Protein AF-A0A5N8TFA8-F1 (afdb_monomer_lite)

Foldseek 3Di:
DDPVLVQLVVLCVVVVDLCNSCVVVVHDSVVNVVSD

Radius of gyration: 8.39 Å; chains: 1; bounding box: 18×19×19 Å

Sequence (36 aa):
MDIRALRYFIALVEKQSFTAASASLHVTQPTISKMV

Structure (mmCIF, N/CA/C/O backbone):
data_AF-A0A5N8TFA8-F1
#
_entry.id   AF-A0A5N8TFA8-F1
#
loop_
_atom_site.group_PDB
_atom_site.id
_atom_site.type_symbol
_atom_site.label_atom_id
_atom_site.label_alt_id
_atom_site.label_comp_id
_atom_site.label_asym_id
_atom_site.label_entity_id
_atom_site.label_seq_id
_atom_site.pdbx_PDB_ins_code
_atom_site.Cartn_x
_atom_site.Cartn_y
_atom_site.Cartn_z
_atom_site.occupancy
_atom_site.B_iso_or_equiv
_atom_site.auth_seq_id
_atom_site.auth_comp_id
_atom_site.auth_asym_id
_atom_site.auth_atom_id
_atom_site.pdbx_PDB_model_num
ATOM 1 N N . MET A 1 1 ? 0.030 15.656 -13.594 1.00 62.09 1 MET A N 1
ATOM 2 C CA . MET A 1 1 ? -0.363 14.673 -12.562 1.00 62.09 1 MET A CA 1
ATOM 3 C C . MET A 1 1 ? 0.009 13.294 -13.079 1.00 62.09 1 MET A C 1
ATOM 5 O O . MET A 1 1 ? -0.488 12.913 -14.130 1.00 62.09 1 MET A O 1
ATOM 9 N N . ASP A 1 2 ? 0.945 12.610 -12.420 1.00 86.75 2 ASP A N 1
ATOM 10 C CA . ASP A 1 2 ? 1.376 11.253 -12.785 1.00 86.75 2 ASP A CA 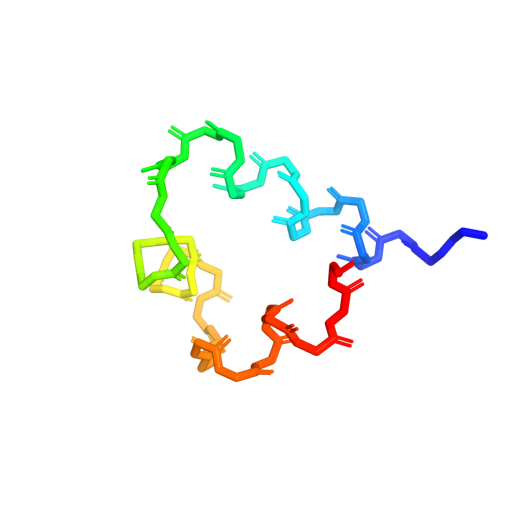1
ATOM 11 C C . ASP A 1 2 ? 0.303 10.238 -12.343 1.00 86.75 2 ASP A C 1
ATOM 13 O O . ASP A 1 2 ? -0.143 10.255 -11.194 1.00 86.75 2 ASP A O 1
ATOM 17 N N . ILE A 1 3 ? -0.115 9.344 -13.244 1.00 88.88 3 ILE A N 1
ATOM 18 C CA . ILE A 1 3 ? -1.102 8.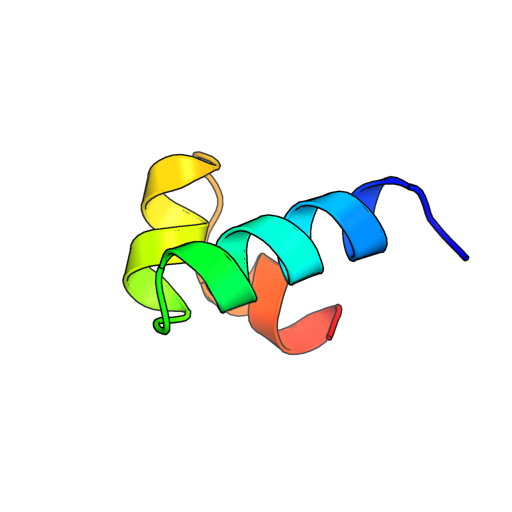279 -12.984 1.00 88.88 3 ILE A CA 1
ATOM 19 C C . ILE A 1 3 ? -0.682 7.409 -11.790 1.00 88.88 3 ILE A C 1
ATOM 21 O O . ILE A 1 3 ? -1.531 6.920 -11.040 1.00 88.88 3 ILE A O 1
ATOM 25 N N . ARG A 1 4 ? 0.625 7.231 -11.571 1.00 89.50 4 ARG A N 1
ATOM 26 C CA . ARG A 1 4 ? 1.147 6.469 -10.433 1.00 89.50 4 ARG A CA 1
ATOM 27 C C . ARG A 1 4 ? 0.817 7.136 -9.096 1.00 89.50 4 ARG A C 1
ATOM 29 O O . ARG A 1 4 ? 0.403 6.438 -8.174 1.00 89.50 4 ARG A O 1
ATOM 36 N N . ALA A 1 5 ? 0.924 8.463 -9.013 1.00 90.25 5 ALA A N 1
ATOM 37 C CA . ALA A 1 5 ? 0.577 9.214 -7.807 1.00 90.25 5 ALA A CA 1
ATOM 38 C C . ALA A 1 5 ? -0.922 9.095 -7.484 1.00 90.25 5 ALA A C 1
ATOM 40 O O . ALA A 1 5 ? -1.287 8.855 -6.336 1.00 90.25 5 ALA A O 1
ATOM 41 N N . LEU A 1 6 ? -1.788 9.146 -8.503 1.00 93.44 6 LEU A N 1
ATOM 42 C CA . LEU A 1 6 ? -3.233 8.950 -8.326 1.00 93.44 6 LEU A CA 1
ATOM 43 C C . LEU A 1 6 ? -3.570 7.545 -7.808 1.00 93.44 6 LEU A C 1
ATOM 45 O O . LEU A 1 6 ? -4.378 7.404 -6.893 1.00 93.44 6 LEU A O 1
ATOM 49 N N . ARG A 1 7 ? -2.916 6.501 -8.334 1.00 93.56 7 ARG A N 1
ATOM 50 C CA . ARG A 1 7 ? -3.092 5.123 -7.841 1.00 93.56 7 ARG A CA 1
ATOM 51 C C . ARG A 1 7 ? -2.664 4.974 -6.382 1.00 93.56 7 ARG A C 1
ATOM 53 O O . ARG A 1 7 ? -3.335 4.283 -5.621 1.00 93.56 7 ARG A O 1
ATOM 60 N N . TYR A 1 8 ? -1.561 5.610 -5.997 1.00 94.44 8 TYR A N 1
ATOM 61 C CA . TYR A 1 8 ? -1.065 5.571 -4.621 1.00 94.44 8 TYR A CA 1
ATOM 62 C C . TYR A 1 8 ? -1.989 6.331 -3.669 1.00 94.44 8 TYR A C 1
ATOM 64 O O . TYR A 1 8 ? -2.268 5.842 -2.577 1.00 94.44 8 TYR A O 1
ATOM 72 N N . PHE A 1 9 ? -2.518 7.473 -4.108 1.00 93.81 9 PHE A N 1
ATOM 73 C CA . PHE A 1 9 ? -3.492 8.251 -3.354 1.00 93.81 9 PHE A CA 1
ATOM 74 C C . PHE A 1 9 ? -4.790 7.471 -3.102 1.00 93.81 9 PHE A C 1
ATOM 76 O O . PHE A 1 9 ? -5.235 7.392 -1.959 1.00 93.81 9 PHE A O 1
ATOM 83 N N . ILE A 1 10 ? -5.359 6.831 -4.130 1.00 95.62 10 ILE A N 1
ATOM 84 C CA . ILE A 1 10 ? -6.565 5.997 -3.981 1.00 95.62 10 ILE A CA 1
ATOM 85 C C . ILE A 1 10 ? -6.317 4.871 -2.970 1.00 95.6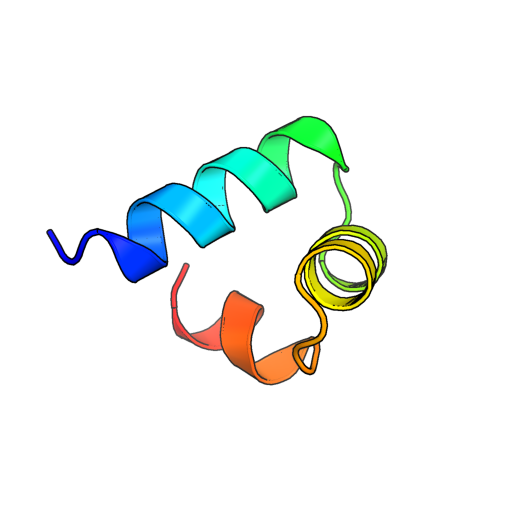2 10 ILE A C 1
ATOM 87 O O . ILE A 1 10 ? -7.080 4.724 -2.018 1.00 95.62 10 ILE A O 1
ATOM 91 N N . ALA A 1 11 ? -5.207 4.138 -3.108 1.00 96.06 11 ALA A N 1
ATOM 92 C CA . ALA A 1 11 ? -4.858 3.070 -2.173 1.00 96.06 11 ALA A CA 1
ATOM 93 C C . ALA A 1 11 ? -4.670 3.582 -0.732 1.00 96.06 11 ALA A C 1
ATOM 95 O O . ALA A 1 11 ? -5.031 2.895 0.223 1.00 96.06 11 ALA A O 1
ATOM 96 N N . LE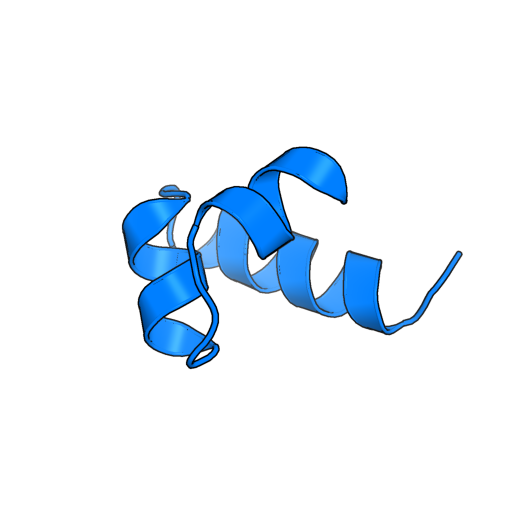U A 1 12 ? -4.124 4.790 -0.553 1.00 95.81 12 LEU A N 1
ATOM 97 C CA . LEU A 1 12 ? -3.964 5.401 0.765 1.00 95.81 12 LEU A CA 1
ATOM 98 C C . LEU A 1 12 ? -5.314 5.745 1.404 1.00 95.81 12 LEU A C 1
ATOM 100 O O . LEU A 1 12 ? -5.507 5.462 2.586 1.00 95.81 12 LEU A O 1
ATOM 104 N N . VAL A 1 13 ? -6.246 6.311 0.633 1.00 96.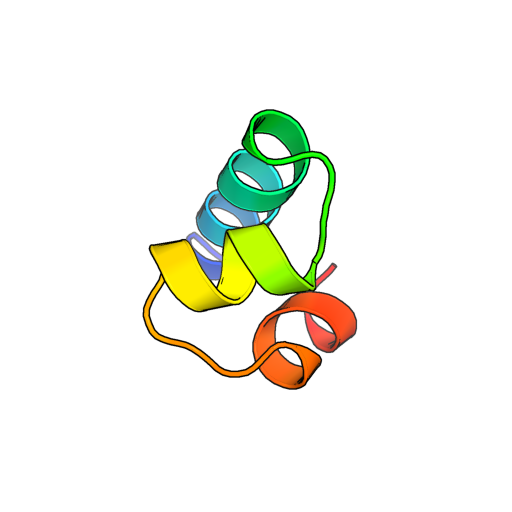44 13 VAL A N 1
ATOM 105 C CA . VAL A 1 13 ? -7.600 6.639 1.106 1.00 96.44 13 VAL A CA 1
ATOM 106 C C . VAL A 1 13 ? -8.380 5.369 1.458 1.00 96.44 13 VAL A C 1
ATOM 108 O O . VAL A 1 13 ? -9.002 5.318 2.516 1.00 96.44 13 VAL A O 1
ATOM 111 N N . GLU A 1 14 ? -8.297 4.321 0.634 1.00 97.62 14 GLU A N 1
ATOM 112 C CA . GLU A 1 14 ? -8.977 3.041 0.879 1.00 97.62 14 GLU A CA 1
ATOM 113 C C . GLU A 1 14 ? -8.443 2.293 2.106 1.00 97.62 14 GLU A C 1
ATOM 115 O O . GLU A 1 14 ? -9.204 1.643 2.822 1.00 97.62 14 GLU A O 1
ATOM 120 N N . LYS A 1 15 ? -7.126 2.339 2.342 1.00 97.44 15 LYS A N 1
ATOM 121 C CA . LYS A 1 15 ? -6.483 1.599 3.439 1.00 97.44 15 LYS A CA 1
ATOM 122 C C . LYS A 1 15 ? -6.337 2.406 4.725 1.00 97.44 15 LYS A C 1
ATOM 124 O O . LYS A 1 15 ? -6.038 1.811 5.757 1.00 97.44 15 LYS A O 1
ATOM 129 N N . GLN A 1 16 ? -6.472 3.732 4.658 1.00 96.94 16 GLN A N 1
ATOM 130 C CA . GLN A 1 16 ? -6.246 4.678 5.760 1.00 96.94 16 GLN A CA 1
ATOM 131 C C . GLN A 1 16 ? -4.904 4.480 6.494 1.00 96.94 16 GLN A C 1
ATOM 133 O O . GLN A 1 16 ? -4.751 4.819 7.665 1.00 96.94 16 GLN A O 1
ATOM 138 N N . SER A 1 17 ? -3.915 3.899 5.812 1.00 96.62 17 SER A N 1
ATOM 139 C CA . SER A 1 17 ? -2.610 3.567 6.376 1.00 96.62 17 SER A CA 1
ATOM 140 C C . SER A 1 17 ? -1.579 3.429 5.267 1.00 96.62 17 SER A C 1
ATOM 142 O O . SER A 1 17 ? -1.756 2.645 4.332 1.00 96.62 17 SER A O 1
ATOM 144 N N . PHE A 1 18 ? -0.465 4.150 5.400 1.00 95.56 18 PHE A N 1
ATOM 145 C CA . PHE A 1 18 ? 0.652 4.075 4.457 1.00 95.56 18 PHE A CA 1
ATOM 146 C C . PHE A 1 18 ? 1.237 2.664 4.359 1.00 95.56 18 PHE A C 1
ATOM 148 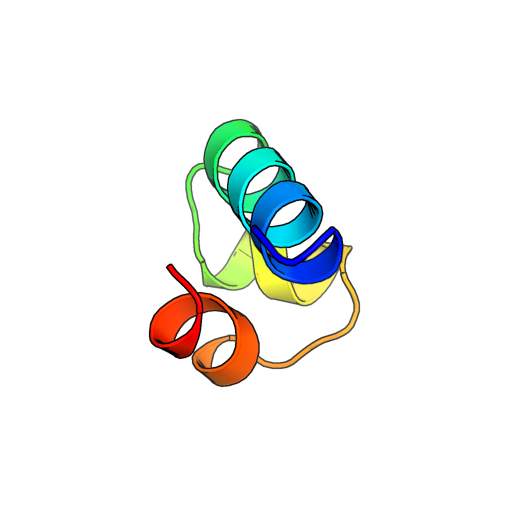O O . PHE A 1 18 ? 1.547 2.205 3.263 1.00 95.56 18 PHE A O 1
ATOM 155 N N . THR A 1 19 ? 1.356 1.962 5.488 1.00 97.00 19 THR A N 1
ATOM 156 C CA . THR A 1 19 ? 1.910 0.602 5.540 1.00 97.00 19 THR A CA 1
ATOM 157 C C . THR A 1 19 ? 0.989 -0.402 4.847 1.00 97.00 19 THR A C 1
ATOM 159 O O . THR A 1 19 ? 1.449 -1.248 4.080 1.00 97.00 19 THR A O 1
ATOM 162 N N . ALA A 1 20 ? -0.324 -0.295 5.070 1.00 97.00 20 ALA A N 1
ATOM 163 C CA . ALA A 1 20 ? -1.299 -1.173 4.425 1.00 97.00 20 ALA A CA 1
ATOM 164 C C . ALA A 1 20 ? -1.435 -0.874 2.921 1.00 97.00 20 ALA A C 1
ATOM 166 O O . ALA A 1 20 ? -1.517 -1.801 2.112 1.00 97.00 20 ALA A O 1
ATOM 167 N N . ALA A 1 21 ? -1.391 0.404 2.530 1.00 97.19 21 ALA A N 1
ATOM 168 C CA . ALA A 1 21 ? -1.390 0.815 1.129 1.00 97.19 21 ALA A CA 1
ATOM 169 C C . ALA A 1 21 ? -0.155 0.280 0.389 1.00 97.19 21 ALA A C 1
ATOM 171 O O . ALA A 1 21 ? -0.292 -0.325 -0.676 1.00 97.19 21 ALA A O 1
ATOM 172 N N . SER A 1 22 ? 1.039 0.406 0.979 1.00 96.88 22 SER A N 1
ATOM 173 C CA . SER A 1 22 ? 2.277 -0.080 0.361 1.00 96.88 22 SER A CA 1
ATOM 174 C C . SER A 1 22 ? 2.301 -1.598 0.221 1.00 96.88 22 SER A C 1
ATOM 176 O O . SER A 1 22 ? 2.670 -2.105 -0.838 1.00 96.88 22 SER A O 1
ATOM 178 N N . ALA A 1 23 ? 1.809 -2.325 1.230 1.00 97.44 23 ALA A N 1
ATOM 179 C CA . ALA A 1 23 ? 1.664 -3.776 1.159 1.00 97.44 23 ALA A CA 1
ATOM 180 C C . ALA A 1 23 ? 0.717 -4.209 0.023 1.00 97.44 23 ALA A C 1
ATOM 182 O O . ALA A 1 23 ? 1.053 -5.116 -0.740 1.00 97.44 23 ALA A O 1
ATOM 183 N N . SER A 1 24 ? -0.424 -3.522 -0.138 1.00 97.06 24 SER A N 1
ATOM 184 C CA . SER A 1 24 ? -1.415 -3.828 -1.185 1.00 97.06 24 SER A CA 1
ATOM 185 C C . SER A 1 24 ? -0.926 -3.558 -2.611 1.00 97.06 24 SER A C 1
ATOM 187 O O . SER A 1 24 ? -1.392 -4.189 -3.553 1.00 97.06 24 SER A O 1
ATOM 189 N N . LEU A 1 25 ? 0.027 -2.638 -2.762 1.00 95.31 25 LEU A N 1
ATOM 190 C CA . LEU A 1 25 ? 0.620 -2.258 -4.044 1.00 95.31 25 LEU A CA 1
ATOM 191 C C . LEU A 1 25 ? 1.974 -2.936 -4.303 1.00 95.31 25 LEU A C 1
ATOM 193 O O . LEU A 1 25 ? 2.596 -2.662 -5.327 1.00 95.31 25 LEU A O 1
ATOM 197 N N . HIS A 1 26 ? 2.429 -3.797 -3.387 1.00 96.44 26 HIS A N 1
ATOM 198 C CA . HIS A 1 26 ? 3.728 -4.479 -3.439 1.00 96.44 26 HIS A CA 1
ATOM 199 C C . HIS A 1 26 ? 4.913 -3.516 -3.613 1.00 96.44 26 HIS A C 1
ATOM 201 O O . HIS A 1 26 ? 5.871 -3.788 -4.336 1.00 96.44 26 HIS A O 1
ATOM 207 N N . VAL A 1 27 ? 4.845 -2.375 -2.927 1.00 95.25 27 VAL A N 1
ATOM 208 C CA . VAL A 1 27 ? 5.915 -1.373 -2.853 1.00 95.25 27 VAL A CA 1
ATOM 209 C C . VAL A 1 27 ? 6.314 -1.146 -1.399 1.00 95.25 27 VAL A C 1
ATOM 211 O O . VAL A 1 27 ? 5.626 -1.568 -0.469 1.00 95.25 27 VAL A O 1
ATOM 214 N N . THR A 1 28 ? 7.432 -0.460 -1.178 1.00 96.44 28 THR A N 1
ATOM 215 C CA . THR A 1 28 ? 7.820 -0.058 0.174 1.00 96.44 28 THR A CA 1
ATOM 216 C C . THR A 1 28 ? 7.048 1.191 0.601 1.00 96.44 28 THR A C 1
ATOM 218 O O . THR A 1 28 ? 6.660 2.023 -0.219 1.00 96.44 28 THR A O 1
ATOM 221 N N . GLN A 1 29 ? 6.819 1.345 1.904 1.00 94.81 29 GLN A N 1
ATOM 222 C CA . GLN A 1 29 ? 6.107 2.503 2.450 1.00 94.81 29 GLN A CA 1
ATOM 223 C C . GLN A 1 29 ? 6.752 3.860 2.065 1.00 94.81 29 GLN A C 1
ATOM 225 O O . GLN A 1 29 ? 6.003 4.750 1.651 1.00 94.81 29 GLN A O 1
ATOM 230 N N . PRO A 1 30 ? 8.099 4.027 2.063 1.00 95.56 30 PRO A N 1
ATOM 231 C CA . PRO A 1 30 ? 8.746 5.260 1.599 1.00 95.56 30 PRO A CA 1
ATOM 232 C C . PRO A 1 30 ? 8.451 5.643 0.141 1.00 95.56 30 PRO A C 1
ATOM 234 O O . PRO A 1 30 ? 8.584 6.809 -0.223 1.00 95.56 30 PRO A O 1
ATOM 237 N N . THR A 1 31 ? 8.075 4.684 -0.714 1.00 92.88 31 THR A N 1
ATOM 238 C CA . THR A 1 31 ? 7.686 4.955 -2.107 1.00 92.88 31 THR A CA 1
ATOM 239 C C . THR A 1 31 ? 6.383 5.745 -2.186 1.00 92.88 31 THR A C 1
ATOM 241 O O . THR A 1 31 ? 6.233 6.578 -3.073 1.00 92.88 31 THR A O 1
ATOM 244 N N . ILE A 1 32 ? 5.450 5.501 -1.265 1.00 91.38 32 ILE A N 1
ATOM 245 C CA . ILE A 1 32 ? 4.155 6.187 -1.236 1.00 91.38 32 ILE A CA 1
ATOM 246 C C . ILE A 1 32 ? 4.282 7.536 -0.528 1.00 91.38 32 ILE A C 1
ATOM 248 O O . ILE A 1 32 ? 3.814 8.540 -1.054 1.00 91.38 32 ILE A O 1
ATOM 252 N N . SER A 1 33 ? 4.962 7.589 0.622 1.00 88.94 33 SER A N 1
ATOM 253 C CA . SER A 1 33 ? 5.064 8.810 1.438 1.00 88.94 33 SER A CA 1
ATOM 254 C C . SER A 1 33 ? 5.903 9.934 0.825 1.00 88.94 33 SER A C 1
ATOM 256 O O . SER A 1 33 ? 5.799 11.065 1.274 1.00 88.94 33 SER A O 1
ATOM 258 N N . LYS A 1 34 ? 6.739 9.645 -0.181 1.00 87.25 34 LYS A N 1
ATOM 259 C CA . LYS A 1 34 ? 7.459 10.671 -0.960 1.00 87.25 34 LYS A CA 1
ATOM 260 C C . LYS A 1 34 ? 6.667 11.195 -2.163 1.00 87.25 34 LYS A C 1
ATOM 262 O O . LYS A 1 34 ? 7.104 12.154 -2.790 1.00 87.25 34 LYS A O 1
ATOM 267 N N . MET A 1 35 ? 5.594 10.505 -2.551 1.00 80.12 35 MET A N 1
ATOM 268 C CA . MET A 1 35 ? 4.822 10.798 -3.765 1.00 80.12 35 MET A CA 1
ATOM 269 C C . MET A 1 35 ? 3.487 11.494 -3.493 1.00 80.12 35 MET A C 1
ATOM 271 O O . MET A 1 35 ? 2.935 12.087 -4.420 1.00 80.12 35 MET A O 1
ATOM 275 N N . VAL A 1 36 ? 2.976 11.386 -2.265 1.00 69.69 36 VAL A N 1
ATOM 276 C CA . VAL A 1 36 ? 1.860 12.180 -1.728 1.00 69.69 36 VAL A CA 1
ATOM 277 C C . VAL A 1 36 ? 2.448 13.333 -0.934 1.00 69.69 36 VAL A C 1
ATOM 279 O O . VAL A 1 36 ? 1.975 14.470 -1.136 1.00 69.69 36 VAL A O 1
#

Secondary structure (DSSP, 8-state):
--HHHHHHHHHHHHHSSHHHHHHHTTS-HHHHHTT-

pLDDT: mean 92.43, std 7.53, range [62.09, 97.62]